Protein AF-A0A3D3VTB4-F1 (afdb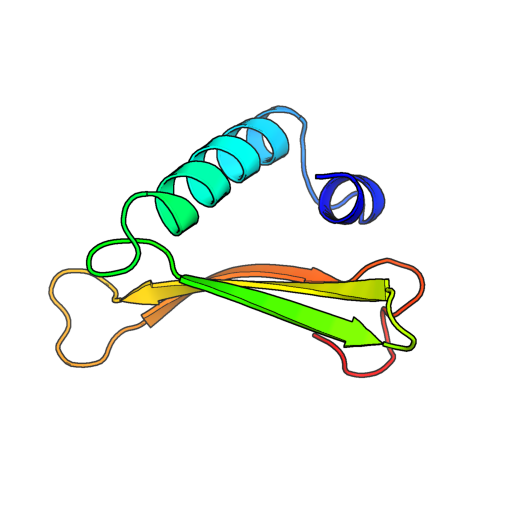_monomer_lite)

Foldseek 3Di:
DVQQVQQVPDDPVRVVVVVVQVVCCVVPVPAHWDKDFDDDPNHTQWIWIKDADPPDPDHMDTPDTTGGPVCPPVPPD

Sequence (77 aa):
MHLAERTGAFSEPELTVLGEVLEDCLLKPEEGYLFEEITEDGKMAGFLIWGRTPMTRKGYDIYWIAVDPAFQGKGFG

Radius of gyration: 13.17 Å; chains: 1; bounding box: 34×28×31 Å

pLDDT: mean 91.84, std 7.05, range [60.53, 97.31]

Structure (mmCIF, N/CA/C/O backbone):
data_AF-A0A3D3VTB4-F1
#
_entry.id   AF-A0A3D3VTB4-F1
#
loop_
_atom_site.group_PDB
_atom_site.id
_atom_site.type_symbol
_atom_site.label_atom_id
_atom_site.label_alt_id
_atom_site.label_comp_id
_atom_site.label_asym_id
_atom_site.label_entity_id
_atom_site.label_seq_id
_atom_site.pdbx_PDB_ins_code
_atom_site.Cartn_x
_atom_site.Cartn_y
_atom_site.Cartn_z
_atom_site.occupancy
_atom_site.B_iso_or_equiv
_atom_site.auth_seq_id
_atom_site.auth_comp_id
_atom_site.auth_asym_id
_atom_site.auth_atom_id
_atom_site.pdbx_PDB_model_num
ATOM 1 N N . MET A 1 1 ? -4.213 7.697 -0.473 1.00 60.53 1 MET A N 1
ATOM 2 C CA . MET A 1 1 ? -3.128 7.823 0.529 1.00 60.53 1 MET A CA 1
ATOM 3 C C . MET A 1 1 ? -3.601 7.740 1.975 1.00 60.53 1 MET A C 1
ATOM 5 O O . MET A 1 1 ? -2.921 7.097 2.760 1.00 60.53 1 MET A O 1
ATOM 9 N N . HIS A 1 2 ? -4.774 8.285 2.327 1.00 80.00 2 HIS A N 1
ATOM 10 C CA . HIS A 1 2 ? -5.210 8.354 3.729 1.00 80.00 2 HIS A CA 1
ATOM 11 C C . HIS A 1 2 ? -5.243 7.008 4.488 1.00 80.00 2 HIS A C 1
ATOM 13 O O . HIS A 1 2 ? -5.027 6.982 5.694 1.00 80.00 2 HIS A O 1
ATOM 19 N N . LEU A 1 3 ? -5.478 5.877 3.805 1.00 92.81 3 LEU A N 1
ATOM 20 C CA . LEU A 1 3 ? -5.442 4.552 4.440 1.00 92.81 3 LEU A CA 1
ATOM 21 C C . LEU A 1 3 ? -4.040 4.188 4.950 1.00 92.81 3 LEU A C 1
ATOM 23 O O . LEU A 1 3 ? -3.904 3.826 6.115 1.00 92.81 3 LEU A O 1
ATOM 27 N N . ALA A 1 4 ? -3.010 4.301 4.101 1.00 94.75 4 ALA A N 1
ATOM 28 C CA . ALA A 1 4 ? -1.635 3.923 4.439 1.00 94.75 4 ALA A CA 1
ATOM 29 C C . ALA A 1 4 ? -1.086 4.780 5.588 1.00 94.75 4 ALA A C 1
ATOM 31 O O . ALA A 1 4 ? -0.565 4.241 6.560 1.00 94.75 4 ALA A O 1
ATOM 32 N N . GLU A 1 5 ? -1.316 6.093 5.539 1.00 94.94 5 GLU A N 1
ATOM 33 C CA . GLU A 1 5 ? -1.002 7.028 6.630 1.00 94.94 5 GLU A CA 1
ATOM 34 C C . GLU A 1 5 ? -1.626 6.589 7.957 1.00 94.94 5 GLU A C 1
ATOM 36 O O . GLU A 1 5 ? -0.953 6.512 8.984 1.00 94.94 5 GLU A O 1
ATOM 41 N N . ARG A 1 6 ? -2.921 6.251 7.936 1.00 95.94 6 ARG A N 1
ATOM 42 C CA . ARG A 1 6 ? -3.668 5.867 9.139 1.00 95.94 6 ARG A CA 1
ATOM 43 C C . ARG A 1 6 ? -3.167 4.581 9.777 1.00 95.94 6 ARG A C 1
ATOM 45 O O . ARG A 1 6 ? -3.400 4.395 10.968 1.00 95.94 6 ARG A O 1
ATOM 52 N N . THR A 1 7 ? -2.492 3.709 9.028 1.00 95.38 7 THR A N 1
ATOM 53 C CA . THR A 1 7 ? -1.872 2.513 9.615 1.00 95.38 7 THR A CA 1
ATOM 54 C C . THR A 1 7 ? -0.743 2.855 10.588 1.00 95.38 7 THR A C 1
ATOM 56 O O . THR A 1 7 ? -0.450 2.047 11.465 1.00 95.38 7 THR A O 1
ATOM 59 N N . GLY A 1 8 ? -0.101 4.022 10.439 1.00 94.56 8 GLY A N 1
ATOM 60 C CA . GLY A 1 8 ? 1.097 4.397 11.194 1.00 94.56 8 GLY A CA 1
ATOM 61 C C . GLY A 1 8 ? 2.342 3.565 10.860 1.00 94.56 8 GLY A C 1
ATOM 62 O O . GLY A 1 8 ? 3.358 3.715 11.531 1.00 94.56 8 GLY A O 1
ATOM 63 N N . ALA A 1 9 ? 2.274 2.689 9.850 1.00 95.19 9 ALA A N 1
ATOM 64 C CA . ALA A 1 9 ? 3.373 1.807 9.459 1.00 95.19 9 ALA A CA 1
ATOM 65 C C . ALA A 1 9 ? 4.342 2.442 8.448 1.00 95.19 9 ALA A C 1
ATOM 67 O O . ALA A 1 9 ? 5.425 1.907 8.241 1.00 95.19 9 ALA A O 1
ATOM 68 N N . PHE A 1 10 ? 3.953 3.558 7.823 1.00 96.12 10 PHE A N 1
ATOM 69 C CA . PHE A 1 10 ? 4.712 4.221 6.766 1.00 96.12 10 PHE A CA 1
ATOM 70 C C . PHE A 1 10 ? 5.301 5.539 7.270 1.00 96.12 10 PHE A C 1
ATOM 72 O O . PHE A 1 10 ? 4.613 6.342 7.905 1.00 96.12 10 PHE A O 1
ATOM 79 N N . SER A 1 11 ? 6.561 5.783 6.939 1.00 96.56 11 SER A N 1
ATOM 80 C CA . SER A 1 11 ? 7.220 7.082 7.057 1.00 96.56 11 SER A CA 1
ATOM 81 C C . SER A 1 11 ? 6.807 8.029 5.920 1.00 96.56 11 SER A C 1
ATOM 83 O O . SER A 1 11 ? 6.290 7.602 4.889 1.00 96.56 11 SER A O 1
ATOM 85 N N . GLU A 1 12 ? 7.061 9.333 6.075 1.00 95.50 12 GLU A N 1
ATOM 86 C CA . GLU A 1 12 ? 6.761 10.327 5.027 1.00 95.50 12 GLU A CA 1
ATOM 87 C C . GLU A 1 12 ? 7.422 10.012 3.667 1.00 95.50 12 GLU A C 1
ATOM 89 O O . GLU A 1 12 ? 6.736 10.101 2.641 1.00 95.50 12 GLU A O 1
ATOM 94 N N . PRO A 1 13 ? 8.704 9.588 3.599 1.00 96.75 13 PRO A N 1
ATOM 95 C CA . PRO A 1 13 ? 9.299 9.176 2.330 1.00 96.75 13 PRO A CA 1
ATOM 96 C C . PRO A 1 13 ? 8.614 7.947 1.724 1.00 96.75 13 PRO A C 1
ATOM 98 O O . PRO A 1 13 ? 8.399 7.904 0.517 1.00 96.75 13 PRO A O 1
ATOM 101 N N . GLU A 1 14 ? 8.224 6.966 2.540 1.00 95.62 14 GLU A N 1
ATOM 102 C CA . GLU A 1 14 ? 7.532 5.767 2.050 1.00 95.62 14 GLU A CA 1
ATOM 103 C C . GLU A 1 14 ? 6.141 6.093 1.508 1.00 95.62 14 GLU A C 1
ATOM 105 O O . GLU A 1 14 ? 5.739 5.529 0.496 1.00 95.62 14 GLU A O 1
ATOM 110 N N . LEU A 1 15 ? 5.422 7.035 2.121 1.00 95.94 15 LEU A N 1
ATOM 111 C CA . LEU A 1 15 ? 4.144 7.527 1.598 1.00 95.94 15 LEU A CA 1
ATOM 112 C C . LEU A 1 15 ? 4.306 8.255 0.260 1.00 95.94 15 LEU A C 1
ATOM 114 O O . LEU A 1 15 ? 3.444 8.138 -0.610 1.00 95.94 15 LEU A O 1
ATOM 118 N N . THR A 1 16 ? 5.419 8.970 0.086 1.00 95.94 16 THR A N 1
ATOM 119 C CA . THR A 1 16 ? 5.747 9.647 -1.174 1.00 95.94 16 THR A CA 1
ATOM 120 C C . THR A 1 16 ? 5.985 8.618 -2.278 1.00 95.94 16 THR A C 1
ATOM 122 O O . THR A 1 16 ? 5.323 8.665 -3.312 1.00 95.94 16 THR A O 1
ATOM 125 N N . VAL A 1 17 ? 6.842 7.625 -2.015 1.00 95.50 17 VAL A N 1
ATOM 126 C CA . VAL A 1 17 ? 7.123 6.518 -2.947 1.00 95.50 17 VAL A CA 1
ATOM 127 C C . VAL A 1 17 ? 5.865 5.704 -3.243 1.00 95.50 17 VAL A C 1
ATOM 129 O O . VAL A 1 17 ? 5.621 5.338 -4.388 1.00 95.50 17 VAL A O 1
ATOM 132 N N . LEU A 1 18 ? 5.026 5.448 -2.237 1.00 95.12 18 LEU A N 1
ATOM 133 C CA . LEU A 1 18 ? 3.743 4.777 -2.433 1.00 95.12 18 LEU A CA 1
ATOM 134 C C . LEU A 1 18 ? 2.863 5.544 -3.430 1.00 95.12 18 LEU A C 1
ATOM 136 O O . LEU A 1 18 ? 2.218 4.921 -4.267 1.00 95.12 18 LEU A O 1
ATOM 140 N N . GLY A 1 19 ? 2.844 6.877 -3.366 1.00 93.75 19 GLY A N 1
ATOM 141 C CA . GLY A 1 19 ? 2.147 7.714 -4.342 1.00 93.75 19 GLY A CA 1
ATOM 142 C C . GLY A 1 19 ? 2.650 7.511 -5.769 1.00 93.75 19 GLY A C 1
ATOM 143 O O . GLY A 1 19 ? 1.847 7.242 -6.659 1.00 93.75 19 GLY A O 1
ATOM 144 N N . GLU A 1 20 ? 3.966 7.563 -5.966 1.00 93.25 20 GLU A N 1
ATOM 145 C CA . GLU A 1 20 ? 4.605 7.339 -7.273 1.00 93.25 20 GLU A CA 1
ATOM 146 C C . GLU A 1 20 ? 4.297 5.936 -7.823 1.00 93.25 20 GLU A C 1
ATOM 148 O O . GLU A 1 20 ? 3.955 5.776 -8.994 1.00 93.25 20 GLU A O 1
ATOM 153 N N . VAL A 1 21 ? 4.344 4.912 -6.965 1.00 92.50 21 VAL A N 1
ATOM 154 C CA . VAL A 1 21 ? 4.022 3.529 -7.349 1.00 92.50 21 VAL A CA 1
ATOM 155 C C . VAL A 1 21 ? 2.556 3.393 -7.756 1.00 92.50 21 VAL A C 1
ATOM 157 O O . VAL A 1 21 ? 2.258 2.720 -8.740 1.00 92.50 21 VAL A O 1
ATOM 160 N N . LEU A 1 22 ? 1.633 4.040 -7.041 1.00 91.50 22 LEU A N 1
ATOM 161 C CA . LEU A 1 22 ? 0.215 4.037 -7.407 1.00 91.50 22 LEU A CA 1
ATOM 162 C C . LEU A 1 22 ? -0.031 4.717 -8.761 1.00 91.50 22 LEU A C 1
ATOM 164 O O . LEU A 1 22 ? -0.878 4.253 -9.525 1.00 91.50 22 LEU A O 1
ATOM 168 N N . GLU A 1 23 ? 0.708 5.779 -9.082 1.00 91.00 23 GLU A N 1
ATOM 169 C CA . GLU A 1 23 ? 0.662 6.393 -10.413 1.00 91.00 23 GLU A CA 1
ATOM 170 C C . GLU A 1 23 ? 1.169 5.426 -11.491 1.00 91.00 23 GLU A C 1
ATOM 172 O O . GLU A 1 23 ? 0.518 5.257 -12.525 1.00 91.00 23 GLU A O 1
ATOM 177 N N . ASP A 1 24 ? 2.273 4.724 -11.235 1.00 89.25 24 ASP A N 1
ATOM 178 C CA . ASP A 1 24 ? 2.799 3.705 -12.146 1.00 89.25 24 ASP A CA 1
ATOM 179 C C . ASP A 1 24 ? 1.813 2.542 -12.362 1.00 89.25 24 ASP A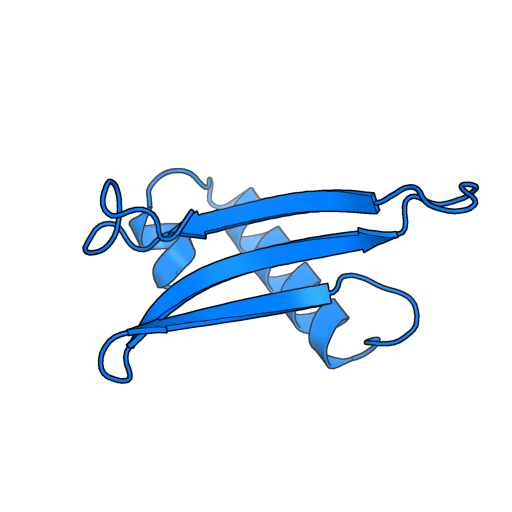 C 1
ATOM 181 O O . ASP A 1 24 ? 1.638 2.110 -13.505 1.00 89.25 24 ASP A O 1
ATOM 185 N N . CYS A 1 25 ? 1.113 2.080 -11.315 1.00 88.62 25 CYS A N 1
ATOM 186 C CA . CYS A 1 25 ? 0.055 1.064 -11.426 1.00 88.62 25 CYS A CA 1
ATOM 187 C C . CYS A 1 25 ? -1.043 1.483 -12.419 1.00 88.62 25 CYS A C 1
ATOM 189 O O . CYS A 1 25 ? -1.541 0.662 -13.189 1.00 88.62 25 CYS A O 1
ATOM 191 N N . LEU A 1 26 ? -1.429 2.764 -12.410 1.00 86.00 26 LEU A N 1
ATOM 192 C CA . LEU A 1 26 ? -2.481 3.301 -13.279 1.00 86.00 26 LEU A CA 1
ATOM 193 C C . LEU A 1 26 ? -2.008 3.493 -14.723 1.00 86.00 26 LEU A C 1
ATOM 195 O O . LEU A 1 26 ? -2.784 3.310 -15.661 1.00 86.00 26 LEU A O 1
ATOM 199 N N . LEU A 1 27 ? -0.748 3.887 -14.905 1.00 86.62 27 LEU A N 1
ATOM 200 C CA . LEU A 1 27 ? -0.197 4.241 -16.212 1.00 86.62 27 LEU A CA 1
ATOM 201 C C . LEU A 1 27 ? 0.383 3.040 -16.971 1.00 86.62 27 LEU A C 1
ATOM 203 O O . LEU A 1 27 ? 0.450 3.082 -18.201 1.00 86.62 27 LEU A O 1
ATOM 207 N N . LYS A 1 28 ? 0.827 1.989 -16.268 1.00 83.25 28 LYS A N 1
ATOM 208 C CA . LYS A 1 28 ? 1.556 0.845 -16.850 1.00 83.25 28 LYS A CA 1
ATOM 209 C C . LYS A 1 28 ? 1.077 -0.512 -16.298 1.00 83.25 28 LYS A C 1
ATOM 211 O O . LYS A 1 28 ? 1.890 -1.281 -15.779 1.00 83.25 28 LYS A O 1
ATOM 216 N N . PRO A 1 29 ? -0.210 -0.866 -16.453 1.00 71.38 29 PRO A N 1
ATOM 217 C CA . PRO A 1 29 ? -0.772 -2.080 -15.854 1.00 71.38 29 PRO A CA 1
ATOM 218 C C . PRO A 1 29 ? -0.175 -3.397 -16.389 1.00 71.38 29 PRO A C 1
ATOM 220 O O . PRO A 1 29 ? -0.285 -4.422 -15.724 1.00 71.38 29 PRO A O 1
ATOM 223 N N . GLU A 1 30 ? 0.458 -3.404 -17.570 1.00 68.81 30 GLU A N 1
ATOM 224 C CA . GLU A 1 30 ? 0.966 -4.637 -18.202 1.00 68.81 30 GLU A CA 1
ATOM 225 C C . GLU A 1 30 ? 2.437 -4.971 -17.887 1.00 68.81 30 GLU A C 1
ATOM 227 O O . GLU A 1 30 ? 2.848 -6.121 -18.045 1.00 68.81 30 GLU A O 1
ATOM 232 N N . GLU A 1 31 ? 3.235 -4.006 -17.417 1.00 66.00 31 GLU A N 1
ATOM 233 C CA . GLU A 1 31 ? 4.686 -4.185 -17.212 1.00 66.00 31 GLU A CA 1
ATOM 234 C C . GLU A 1 31 ? 5.174 -3.860 -15.790 1.00 66.00 31 GLU A C 1
ATOM 236 O O . GLU A 1 31 ? 6.367 -3.979 -15.510 1.00 66.00 31 GLU A O 1
ATOM 241 N N . GLY A 1 32 ? 4.277 -3.458 -14.887 1.00 74.88 32 GLY A N 1
ATOM 242 C CA . GLY A 1 32 ? 4.651 -2.870 -13.602 1.00 74.88 32 GLY A CA 1
ATOM 243 C C . GLY A 1 32 ? 4.053 -3.539 -12.367 1.00 74.88 32 GLY A C 1
ATOM 244 O O . GLY A 1 32 ? 3.886 -4.758 -12.282 1.00 74.88 32 GLY A O 1
ATOM 245 N N . TYR A 1 33 ? 3.778 -2.685 -11.386 1.00 88.44 33 TYR A N 1
ATOM 246 C CA . TYR A 1 33 ? 3.109 -3.019 -10.141 1.00 88.44 33 TYR A CA 1
ATOM 247 C C . TYR A 1 33 ? 1.605 -3.174 -10.377 1.00 88.44 33 TYR A C 1
ATOM 249 O O . TYR A 1 33 ? 0.982 -2.402 -11.103 1.00 88.44 33 TYR A O 1
ATOM 257 N N . LEU A 1 34 ? 1.026 -4.183 -9.744 1.00 91.38 34 LEU A N 1
ATOM 258 C CA . LEU A 1 34 ? -0.400 -4.444 -9.704 1.00 91.38 34 LEU A CA 1
ATOM 259 C C . LEU A 1 34 ? -0.934 -3.950 -8.367 1.00 91.38 34 LEU A C 1
ATOM 261 O O . LEU A 1 34 ? -0.356 -4.236 -7.318 1.00 91.38 34 LEU A O 1
ATOM 265 N N . PHE A 1 35 ? -2.041 -3.219 -8.423 1.00 93.56 35 PHE A N 1
ATOM 266 C CA . PHE A 1 35 ? -2.757 -2.731 -7.256 1.00 93.56 35 PHE A CA 1
ATOM 267 C C . PHE A 1 35 ? -4.110 -3.426 -7.160 1.00 93.56 35 PHE A C 1
ATOM 269 O O . PHE A 1 35 ? -4.890 -3.410 -8.112 1.00 93.56 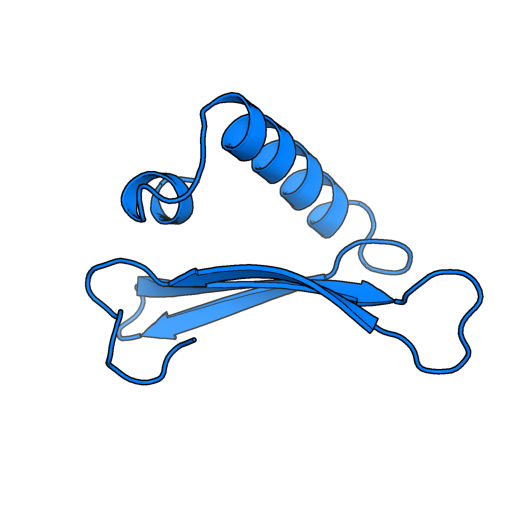35 PHE A O 1
ATOM 276 N N . GLU A 1 36 ? -4.397 -3.995 -5.997 1.00 94.06 36 GLU A N 1
ATOM 277 C CA . GLU A 1 36 ? -5.696 -4.567 -5.668 1.00 94.06 36 GLU A CA 1
ATOM 278 C C . GLU A 1 36 ? -6.218 -3.945 -4.380 1.00 94.06 36 GLU A C 1
ATOM 280 O O . GLU A 1 36 ? -5.472 -3.756 -3.419 1.00 94.06 36 GLU A O 1
ATOM 285 N N . GLU A 1 37 ? -7.510 -3.639 -4.349 1.00 94.56 37 GLU A N 1
ATOM 286 C CA . GLU A 1 37 ? -8.187 -3.135 -3.161 1.00 94.56 37 GLU A CA 1
ATOM 287 C C . GLU A 1 37 ? -9.224 -4.132 -2.658 1.00 94.56 37 GLU A C 1
ATOM 289 O O . GLU A 1 37 ? -9.845 -4.865 -3.428 1.00 94.56 37 GLU A O 1
ATOM 294 N N . ILE A 1 38 ? -9.439 -4.122 -1.346 1.00 95.62 38 ILE A N 1
ATOM 295 C CA . ILE A 1 38 ? -10.566 -4.796 -0.715 1.00 95.62 38 ILE A CA 1
ATOM 296 C C . ILE A 1 38 ? -11.474 -3.747 -0.090 1.00 95.62 38 ILE A C 1
ATOM 298 O O . ILE A 1 38 ? -11.018 -2.848 0.622 1.00 95.62 38 ILE A O 1
ATOM 302 N N . THR A 1 39 ? -12.771 -3.856 -0.362 1.00 95.50 39 THR A N 1
ATOM 303 C CA . THR A 1 39 ? -13.788 -2.937 0.149 1.00 95.50 39 THR A CA 1
ATOM 304 C C . THR A 1 39 ? -14.784 -3.668 1.036 1.00 95.50 39 THR A C 1
ATOM 306 O O . THR A 1 39 ? -15.270 -4.725 0.646 1.00 95.50 39 THR A O 1
ATOM 309 N N . GLU A 1 40 ? -15.148 -3.064 2.163 1.00 95.31 40 GLU A N 1
ATOM 310 C CA . GLU A 1 40 ? -16.207 -3.519 3.068 1.00 95.31 40 GLU A CA 1
ATOM 311 C C . GLU A 1 40 ? -17.190 -2.361 3.285 1.00 95.31 40 GLU A C 1
ATOM 313 O O . GLU A 1 40 ? -16.774 -1.234 3.565 1.00 95.31 40 GLU A O 1
ATOM 318 N N . ASP A 1 41 ? -18.491 -2.606 3.115 1.00 92.25 41 ASP A N 1
ATOM 319 C CA . ASP A 1 41 ? -19.550 -1.588 3.243 1.00 92.25 41 ASP A CA 1
ATOM 320 C C . ASP A 1 41 ? -19.291 -0.299 2.431 1.00 92.25 41 ASP A C 1
ATOM 322 O O . ASP A 1 41 ? -19.551 0.823 2.878 1.00 92.25 41 ASP A O 1
ATOM 326 N N . GLY A 1 42 ? -18.732 -0.447 1.225 1.00 90.62 42 GLY A N 1
ATOM 327 C CA . GLY A 1 42 ? -18.402 0.676 0.341 1.00 90.62 42 GLY A CA 1
ATOM 328 C C . GLY A 1 42 ? -17.216 1.527 0.809 1.00 90.62 42 GLY A C 1
ATOM 329 O O . GLY A 1 42 ? -16.992 2.610 0.269 1.00 90.62 42 GLY A O 1
ATOM 330 N N . LYS A 1 43 ? -16.454 1.063 1.805 1.00 91.38 43 LYS A N 1
ATOM 331 C CA . LYS A 1 43 ? -15.202 1.679 2.252 1.00 91.38 43 LYS A CA 1
ATOM 332 C C . LYS A 1 43 ? -14.034 0.779 1.902 1.00 91.38 43 LYS A C 1
ATOM 334 O O . LYS A 1 43 ? -14.105 -0.431 2.068 1.00 91.38 43 LYS A O 1
ATOM 339 N N . MET A 1 44 ? -12.935 1.381 1.475 1.00 93.62 44 MET A N 1
ATOM 340 C CA . MET A 1 44 ? -11.684 0.667 1.267 1.00 93.62 44 MET A CA 1
ATOM 341 C C . MET A 1 44 ? -11.153 0.152 2.615 1.00 93.62 44 MET A C 1
ATOM 343 O O . MET A 1 44 ? -10.777 0.942 3.479 1.00 93.62 44 MET A O 1
ATOM 347 N N . ALA A 1 45 ? -11.169 -1.166 2.804 1.00 96.31 45 ALA A N 1
ATOM 348 C CA . ALA A 1 45 ? -10.705 -1.845 4.011 1.00 96.31 45 ALA A CA 1
ATOM 349 C C . ALA A 1 45 ? -9.195 -2.132 3.961 1.00 96.31 45 ALA A C 1
ATOM 351 O O . ALA A 1 45 ? -8.547 -2.200 5.005 1.00 96.31 45 ALA A O 1
ATOM 352 N N . GLY A 1 46 ? -8.615 -2.244 2.766 1.00 96.62 46 GLY A N 1
ATOM 353 C CA . GLY A 1 46 ? -7.180 -2.432 2.575 1.00 96.62 46 GLY A CA 1
ATOM 354 C C . GLY A 1 46 ? -6.772 -2.450 1.107 1.00 96.62 46 GLY A C 1
ATOM 355 O O . GLY A 1 46 ? -7.624 -2.407 0.218 1.00 96.62 46 GLY A O 1
ATOM 356 N N . PHE A 1 47 ? -5.466 -2.517 0.862 1.00 96.25 47 PHE A N 1
ATOM 357 C CA . PHE A 1 47 ? -4.898 -2.760 -0.462 1.00 96.25 47 PHE A CA 1
ATOM 358 C C . PHE A 1 47 ? -3.688 -3.686 -0.424 1.00 96.25 47 PHE A C 1
ATOM 360 O O . PHE A 1 47 ? -3.023 -3.837 0.606 1.00 96.25 47 PHE A O 1
ATOM 367 N N . LEU A 1 48 ? -3.384 -4.226 -1.598 1.00 96.12 48 LEU A N 1
ATOM 368 C CA . LEU A 1 48 ? -2.217 -5.020 -1.929 1.00 96.12 48 LEU A CA 1
ATOM 369 C C . LEU A 1 48 ? -1.521 -4.400 -3.148 1.00 96.12 48 LEU A C 1
ATOM 371 O O . LEU A 1 48 ? -2.163 -4.104 -4.154 1.00 96.12 48 LEU A O 1
ATOM 375 N N . ILE A 1 49 ? -0.200 -4.248 -3.066 1.00 94.94 49 ILE A N 1
ATOM 376 C CA . ILE A 1 49 ? 0.665 -3.951 -4.209 1.00 94.94 49 ILE A CA 1
ATOM 377 C C . ILE A 1 49 ? 1.618 -5.119 -4.408 1.00 94.94 49 ILE A C 1
ATOM 379 O O . ILE A 1 49 ? 2.385 -5.470 -3.506 1.00 94.94 49 ILE A O 1
ATOM 383 N N . TRP A 1 50 ? 1.589 -5.706 -5.597 1.00 94.62 50 TRP A N 1
ATOM 384 C CA . TRP A 1 50 ? 2.384 -6.878 -5.947 1.00 94.62 50 TRP A CA 1
ATOM 385 C C . TRP A 1 50 ? 2.819 -6.836 -7.410 1.00 94.62 50 TRP A C 1
ATOM 387 O O . TRP A 1 50 ? 2.325 -6.033 -8.191 1.00 94.62 50 TRP A O 1
ATOM 397 N N . GLY A 1 51 ? 3.771 -7.671 -7.806 1.00 92.50 51 GLY A N 1
ATOM 398 C CA . GLY A 1 51 ? 4.242 -7.689 -9.191 1.00 92.50 51 GLY A CA 1
ATOM 399 C C . GLY A 1 51 ? 5.081 -8.912 -9.510 1.00 92.50 51 GLY A C 1
ATOM 400 O O . GLY A 1 51 ? 5.436 -9.689 -8.626 1.00 92.50 51 GLY A O 1
ATOM 401 N N . ARG A 1 52 ? 5.388 -9.114 -10.795 1.00 91.88 52 ARG A N 1
ATOM 402 C CA . ARG A 1 52 ? 6.276 -10.204 -11.220 1.00 91.88 52 ARG A CA 1
ATOM 403 C C . ARG A 1 52 ? 7.708 -9.895 -10.812 1.00 91.88 52 ARG A C 1
ATOM 405 O O . ARG A 1 52 ? 8.238 -8.853 -11.184 1.00 91.88 52 ARG A O 1
ATOM 412 N N . THR A 1 53 ? 8.371 -10.855 -10.177 1.00 91.50 53 THR A N 1
ATOM 413 C CA . THR A 1 53 ? 9.809 -10.766 -9.923 1.00 91.50 53 THR A CA 1
ATOM 414 C C . THR A 1 53 ? 10.552 -10.841 -11.262 1.00 91.50 53 THR A C 1
ATOM 416 O O . THR A 1 53 ? 10.412 -11.850 -11.978 1.00 91.50 53 THR A O 1
ATOM 419 N N . PRO A 1 54 ? 11.359 -9.828 -11.629 1.00 89.88 54 PRO A N 1
ATOM 420 C CA . PRO A 1 54 ? 12.135 -9.851 -12.862 1.00 89.88 54 PRO A CA 1
ATOM 421 C C . PRO A 1 54 ? 13.007 -11.104 -12.966 1.00 89.88 54 PRO A C 1
ATOM 423 O O . PRO A 1 54 ? 13.499 -11.628 -11.970 1.00 89.88 54 PRO A O 1
ATOM 426 N N . MET A 1 55 ? 13.213 -11.593 -14.191 1.00 92.12 55 MET A N 1
ATOM 427 C CA . MET A 1 55 ? 14.042 -12.778 -14.471 1.00 92.12 55 MET A CA 1
ATOM 428 C C . MET A 1 55 ? 13.545 -14.093 -13.843 1.00 92.12 55 MET A C 1
ATOM 430 O O . MET A 1 55 ? 14.291 -15.071 -13.776 1.00 92.12 55 MET A O 1
ATOM 434 N N . THR A 1 56 ? 12.271 -14.175 -13.451 1.00 92.38 56 THR A N 1
ATOM 435 C CA . THR A 1 56 ? 11.658 -15.418 -12.965 1.00 92.38 56 THR A CA 1
ATOM 436 C C . THR A 1 56 ? 10.569 -15.929 -13.909 1.00 92.38 56 THR A C 1
ATOM 438 O O . THR A 1 56 ? 9.903 -15.176 -14.623 1.00 92.38 56 THR A O 1
ATOM 441 N N . ARG A 1 57 ? 10.354 -17.251 -13.924 1.00 90.31 57 ARG A N 1
ATOM 442 C CA . ARG A 1 57 ? 9.251 -17.846 -14.699 1.00 90.31 57 ARG A CA 1
ATOM 443 C C . ARG A 1 57 ? 7.894 -17.627 -14.026 1.00 90.31 57 ARG A C 1
ATOM 445 O O . ARG A 1 57 ? 6.917 -17.387 -14.723 1.00 90.31 57 ARG A O 1
ATOM 452 N N . LYS A 1 58 ? 7.839 -17.730 -12.695 1.00 91.75 58 LYS A N 1
ATOM 453 C CA . LYS A 1 58 ? 6.611 -17.667 -11.880 1.00 91.75 58 LYS A CA 1
ATOM 454 C C . LYS A 1 58 ? 6.856 -17.031 -10.498 1.00 91.75 58 LYS A C 1
ATOM 456 O O . LYS A 1 58 ? 6.212 -17.425 -9.534 1.00 91.75 58 LYS A O 1
ATOM 461 N N . GLY A 1 59 ? 7.849 -16.149 -10.385 1.00 93.62 59 GLY A N 1
ATOM 462 C CA . GLY A 1 59 ? 8.128 -15.408 -9.156 1.00 93.62 59 GLY A CA 1
ATOM 463 C C . GLY A 1 59 ? 7.292 -14.137 -9.101 1.00 93.62 59 GLY A C 1
ATOM 464 O O . GLY A 1 59 ? 7.078 -13.488 -10.131 1.00 93.62 59 GLY A O 1
ATOM 465 N N . TYR A 1 60 ? 6.815 -13.826 -7.905 1.00 93.94 60 TYR A N 1
ATOM 466 C CA . TYR A 1 60 ? 6.037 -12.637 -7.615 1.00 93.94 60 TYR A CA 1
ATOM 467 C C . TYR A 1 60 ? 6.472 -12.086 -6.267 1.00 93.94 60 TYR A C 1
ATOM 469 O O . TYR A 1 60 ? 6.689 -12.858 -5.332 1.00 93.94 60 TYR A O 1
ATOM 477 N N . ASP A 1 61 ? 6.553 -10.767 -6.186 1.00 94.12 61 ASP A N 1
ATOM 478 C CA . ASP A 1 61 ? 6.882 -10.046 -4.969 1.00 94.12 61 ASP A CA 1
ATOM 479 C C . ASP A 1 61 ? 5.646 -9.296 -4.483 1.00 94.12 61 ASP A C 1
ATOM 481 O O . ASP A 1 61 ? 4.916 -8.689 -5.271 1.00 94.12 61 ASP A O 1
ATOM 485 N N . ILE A 1 62 ? 5.418 -9.349 -3.174 1.00 95.31 62 ILE A N 1
ATOM 486 C CA . ILE A 1 62 ? 4.458 -8.490 -2.489 1.00 95.31 62 ILE A CA 1
ATOM 487 C C . ILE A 1 62 ? 5.252 -7.311 -1.942 1.00 95.31 62 ILE A C 1
ATOM 489 O O . ILE A 1 62 ? 6.119 -7.494 -1.089 1.00 95.31 62 ILE A O 1
ATOM 493 N N . TYR A 1 63 ? 4.956 -6.116 -2.441 1.00 94.12 63 TYR A N 1
ATOM 494 C CA . TYR A 1 63 ? 5.628 -4.890 -2.019 1.00 94.12 63 TYR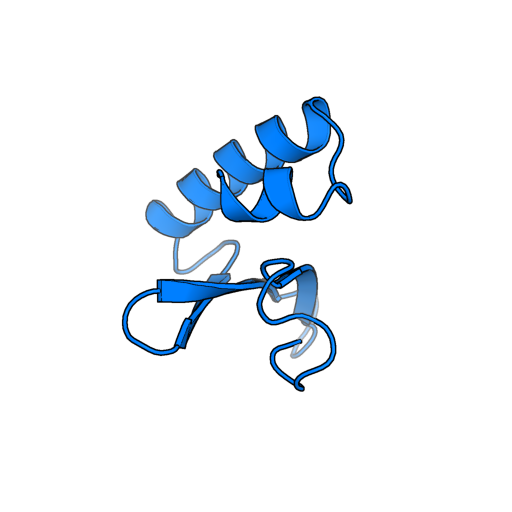 A CA 1
ATOM 495 C C . TYR A 1 63 ? 4.955 -4.299 -0.783 1.00 94.12 63 TYR A C 1
ATOM 497 O O . TYR A 1 63 ? 5.631 -4.004 0.199 1.00 94.12 63 TYR A O 1
ATOM 505 N N . TRP A 1 64 ? 3.622 -4.187 -0.798 1.00 95.75 64 TRP A N 1
ATOM 506 C CA . TRP A 1 64 ? 2.855 -3.687 0.344 1.00 95.75 64 TRP A CA 1
ATOM 507 C C . TRP A 1 64 ? 1.528 -4.411 0.508 1.00 95.75 64 TRP A C 1
ATOM 509 O O . TRP A 1 64 ? 0.811 -4.638 -0.461 1.00 95.75 64 TRP A O 1
ATOM 519 N N . ILE A 1 65 ? 1.180 -4.682 1.763 1.00 96.25 65 ILE A N 1
ATOM 520 C CA . ILE A 1 65 ? -0.186 -4.954 2.209 1.00 96.25 65 ILE A CA 1
ATOM 521 C C . ILE A 1 65 ? -0.477 -3.943 3.306 1.00 96.25 65 ILE A C 1
ATOM 523 O O . ILE A 1 65 ? 0.276 -3.847 4.278 1.00 96.25 65 ILE A O 1
ATOM 527 N N . ALA A 1 66 ? -1.558 -3.188 3.160 1.00 96.69 66 ALA A N 1
ATOM 528 C 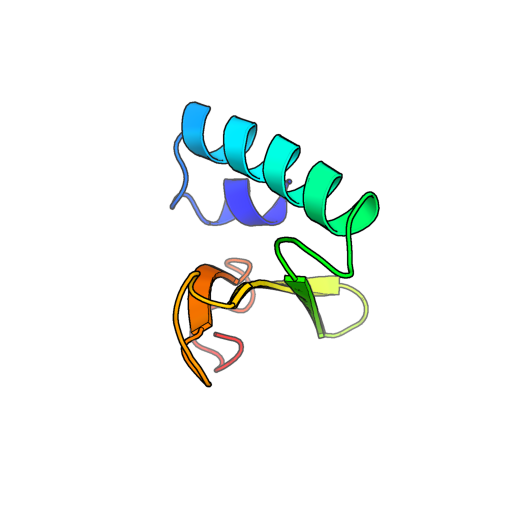CA . ALA A 1 66 ? -2.002 -2.260 4.186 1.00 96.69 66 ALA A CA 1
ATOM 529 C C . ALA A 1 66 ? -3.496 -2.432 4.423 1.00 96.69 66 ALA A C 1
ATOM 531 O O . ALA A 1 66 ? -4.300 -2.360 3.497 1.00 96.69 66 ALA A O 1
ATOM 532 N N . VAL A 1 67 ? -3.859 -2.624 5.687 1.00 97.31 67 VAL A N 1
ATOM 533 C CA . VAL A 1 67 ? -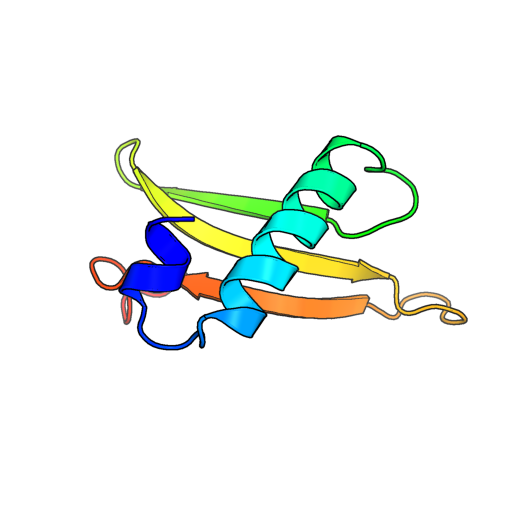5.246 -2.745 6.136 1.00 97.31 67 VAL A CA 1
ATOM 534 C C . VAL A 1 67 ? -5.563 -1.542 7.005 1.00 97.31 67 VAL A C 1
ATOM 536 O O . VAL A 1 67 ? -4.800 -1.202 7.916 1.00 97.31 67 VAL A O 1
ATOM 539 N N . ASP A 1 68 ? -6.691 -0.901 6.731 1.00 96.12 68 ASP A N 1
ATOM 540 C CA . ASP A 1 68 ? -7.195 0.211 7.522 1.00 96.12 68 ASP A CA 1
ATOM 541 C C . ASP A 1 68 ? -7.336 -0.214 8.996 1.00 96.12 68 ASP A C 1
ATOM 543 O O . ASP A 1 68 ? -7.876 -1.292 9.268 1.00 96.12 68 ASP A O 1
ATOM 547 N N . PRO A 1 69 ? -6.898 0.609 9.970 1.00 96.12 69 PRO A N 1
ATOM 548 C CA . PRO A 1 69 ? -6.972 0.264 11.390 1.00 96.12 69 PRO A CA 1
ATOM 549 C C . PRO A 1 69 ? -8.349 -0.214 11.873 1.00 96.12 69 PRO A C 1
ATOM 551 O O . PRO A 1 69 ? -8.427 -1.040 12.778 1.00 96.12 69 PRO A O 1
ATOM 554 N N . ALA A 1 70 ? -9.445 0.256 11.267 1.00 95.19 70 ALA A N 1
ATOM 555 C CA . ALA A 1 70 ? -10.800 -0.170 11.623 1.00 95.19 70 ALA A CA 1
ATOM 556 C C . ALA A 1 70 ? -11.115 -1.629 11.228 1.00 95.19 70 ALA A C 1
ATOM 558 O O . ALA A 1 70 ? -12.077 -2.219 11.738 1.00 95.19 70 ALA A O 1
ATOM 559 N N . PHE A 1 71 ? -10.320 -2.216 10.333 1.00 95.31 71 PHE A N 1
ATOM 560 C CA . PHE A 1 71 ? -10.508 -3.553 9.766 1.00 95.31 71 PHE A CA 1
ATOM 561 C C . PHE A 1 71 ? -9.366 -4.528 10.108 1.00 95.31 71 PHE A C 1
ATOM 563 O O . PHE A 1 71 ? -9.465 -5.722 9.826 1.00 95.31 71 PHE A O 1
ATOM 570 N N . GLN A 1 72 ? -8.311 -4.062 10.782 1.00 95.75 72 GLN A N 1
ATOM 571 C CA . GLN A 1 72 ? -7.217 -4.916 11.253 1.00 95.75 72 GLN A CA 1
ATOM 572 C C . GLN A 1 72 ? -7.695 -5.979 12.258 1.00 95.75 72 GLN A C 1
ATOM 574 O O . GLN A 1 72 ? -8.647 -5.777 13.012 1.00 95.75 72 GLN A O 1
ATOM 579 N N . GLY A 1 73 ? -7.030 -7.140 12.257 1.00 95.88 73 GLY A N 1
ATOM 580 C CA . GLY A 1 73 ? -7.370 -8.273 13.130 1.00 95.88 73 GLY A CA 1
ATOM 581 C C . GLY A 1 73 ? -8.645 -9.034 12.739 1.00 95.88 73 GLY A C 1
ATOM 582 O O . GLY A 1 73 ? -9.066 -9.917 13.480 1.00 95.88 73 GLY A O 1
ATOM 583 N N . LYS A 1 74 ? -9.254 -8.715 11.587 1.00 95.69 74 LYS A N 1
ATOM 584 C CA . LYS A 1 74 ? -10.494 -9.345 11.094 1.00 95.69 74 LYS A CA 1
ATOM 585 C C . LYS A 1 74 ? -10.304 -10.241 9.860 1.00 95.69 74 LYS A C 1
ATOM 587 O O . LYS A 1 74 ? -11.288 -10.705 9.303 1.00 95.69 74 LYS A O 1
ATOM 592 N N . GLY A 1 75 ? -9.059 -10.485 9.439 1.00 94.88 75 GLY A N 1
ATOM 593 C CA . GLY A 1 75 ? -8.739 -11.367 8.305 1.00 94.88 75 GLY A CA 1
ATOM 594 C C . GLY A 1 75 ? -8.757 -10.708 6.919 1.00 94.88 75 GLY A C 1
ATOM 595 O O . GLY A 1 75 ? -8.851 -11.420 5.931 1.00 94.88 75 GLY A O 1
ATOM 596 N N . PHE A 1 76 ? -8.683 -9.372 6.842 1.00 94.12 76 PHE A N 1
ATOM 597 C CA . PHE A 1 76 ? -8.571 -8.634 5.571 1.00 94.12 76 PHE A CA 1
ATOM 598 C C . PHE A 1 76 ? -7.151 -8.602 4.982 1.00 94.12 76 PHE A C 1
ATOM 600 O O . PHE A 1 76 ? -6.995 -8.230 3.823 1.00 94.12 76 PHE A O 1
ATOM 607 N N . GLY A 1 77 ? -6.135 -8.897 5.799 1.00 88.44 77 GLY A N 1
ATOM 608 C CA . GLY A 1 77 ? -4.726 -8.918 5.395 1.00 88.44 77 GLY A CA 1
ATOM 609 C C . GLY A 1 77 ? -4.224 -10.318 5.096 1.00 88.44 77 GLY A C 1
ATOM 610 O O . GLY A 1 77 ? -4.911 -11.285 5.499 1.00 88.44 77 GLY A O 1
#

Secondary structure (DSSP, 8-state):
-HHHHHHT---HHHHHHHHHHHHHHHH-TTTS-EEEEEEETTEEEEEEEEEEPTT-SS-EEEEEEEE-TTTTTTT--